Protein AF-A0A6B3GGL9-F1 (afdb_monomer)

Foldseek 3Di:
DLVVVCVVPVVDDDQWDADPNDTGGPVRVVVVVPDDDPVVVVVVVVVVVVVVVVVVVCVVVVVVVVVVVVVVVVVVVCVVVPDDDDDDDDDDDD

Nearest PDB structures (foldseek):
  7l20-assembly1_I  TM=7.067E-01  e=8.593E-01  Homo sapiens

Structure (mmCIF, N/CA/C/O backbone):
data_AF-A0A6B3GGL9-F1
#
_entry.id   AF-A0A6B3GGL9-F1
#
loop_
_atom_site.group_PDB
_atom_site.id
_atom_site.type_symbol
_atom_site.label_atom_id
_atom_site.label_alt_id
_atom_site.label_comp_id
_atom_site.label_asym_id
_atom_site.label_entity_id
_atom_site.label_seq_id
_atom_site.pdbx_PDB_ins_code
_atom_site.Cartn_x
_atom_site.Cartn_y
_atom_site.Cartn_z
_atom_site.occupancy
_atom_site.B_iso_or_equiv
_atom_site.auth_seq_id
_atom_site.auth_comp_id
_atom_site.auth_asym_id
_atom_site.auth_atom_id
_atom_site.pdbx_PDB_model_num
ATOM 1 N N . GLY A 1 1 ? -5.989 -5.716 19.112 1.00 74.75 1 GLY A N 1
ATOM 2 C CA . GLY A 1 1 ? -6.768 -4.468 19.308 1.00 74.75 1 GLY A CA 1
ATOM 3 C C . GLY A 1 1 ? -8.166 -4.772 19.831 1.00 74.75 1 GLY A C 1
ATOM 4 O O . GLY A 1 1 ? -8.470 -5.938 20.042 1.00 74.75 1 GLY A O 1
ATOM 5 N N . LEU A 1 2 ? -9.024 -3.757 20.025 1.00 78.94 2 LEU A N 1
ATOM 6 C CA . LEU A 1 2 ? -10.407 -3.926 20.532 1.00 78.94 2 LEU A CA 1
ATOM 7 C C . LEU A 1 2 ? -11.221 -4.970 19.743 1.00 78.94 2 LEU A C 1
ATOM 9 O O . LEU A 1 2 ? -11.998 -5.712 20.332 1.00 78.94 2 LEU A O 1
ATOM 13 N N . ARG A 1 3 ? -10.994 -5.079 18.427 1.00 81.00 3 ARG A N 1
ATOM 14 C CA . ARG A 1 3 ? -11.586 -6.119 17.570 1.00 81.00 3 ARG A CA 1
ATOM 15 C C . ARG A 1 3 ? -11.151 -7.531 17.963 1.00 81.00 3 ARG A C 1
ATOM 17 O O . ARG A 1 3 ? -11.980 -8.427 18.006 1.00 81.00 3 ARG A O 1
ATOM 24 N N . ASP A 1 4 ? -9.859 -7.739 18.199 1.00 84.06 4 ASP A N 1
ATOM 25 C CA . ASP A 1 4 ? -9.325 -9.068 18.527 1.00 84.06 4 ASP A CA 1
ATOM 26 C C . ASP A 1 4 ? -9.804 -9.497 19.911 1.00 84.06 4 ASP A C 1
ATOM 28 O O . ASP A 1 4 ? -10.283 -10.608 20.079 1.00 84.06 4 ASP A O 1
ATOM 32 N N . PHE A 1 5 ? -9.847 -8.554 20.855 1.00 83.44 5 PHE A N 1
ATOM 33 C CA . PHE A 1 5 ? -10.440 -8.786 22.168 1.00 83.44 5 PHE A CA 1
ATOM 34 C C . PHE A 1 5 ? -11.935 -9.144 22.090 1.00 83.44 5 PHE A C 1
ATOM 36 O O . PHE 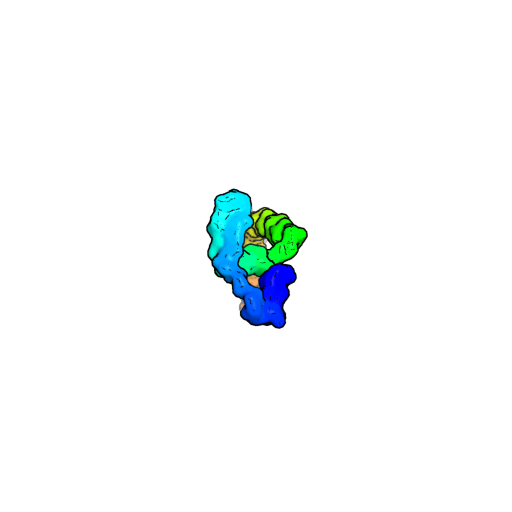A 1 5 ? -12.405 -9.993 22.843 1.00 83.44 5 PHE A O 1
ATOM 43 N N . ALA A 1 6 ? -12.678 -8.539 21.157 1.00 84.25 6 ALA A N 1
ATOM 44 C CA . ALA A 1 6 ? -14.080 -8.872 20.899 1.00 84.25 6 ALA A CA 1
ATOM 45 C C . ALA A 1 6 ? -14.275 -10.277 20.302 1.00 84.25 6 ALA A C 1
ATOM 47 O O . ALA A 1 6 ? -15.337 -10.867 20.472 1.00 84.25 6 ALA A O 1
ATOM 48 N N . LYS A 1 7 ? -13.271 -10.823 19.600 1.00 81.44 7 LYS A N 1
ATOM 49 C CA . LYS A 1 7 ? -13.321 -12.201 19.083 1.00 81.44 7 LYS A CA 1
ATOM 50 C C . LYS A 1 7 ? -13.160 -13.225 20.198 1.00 81.44 7 LYS A C 1
ATOM 52 O O . LYS A 1 7 ? -13.862 -14.229 20.196 1.00 81.44 7 LYS A O 1
ATOM 57 N N . ASP A 1 8 ? -12.278 -12.939 21.148 1.00 88.62 8 ASP A N 1
ATOM 58 C CA . ASP A 1 8 ? -12.005 -13.829 22.277 1.00 88.62 8 ASP A CA 1
ATOM 59 C C . ASP A 1 8 ? -13.106 -13.755 23.353 1.00 88.62 8 ASP A C 1
ATOM 61 O O . ASP A 1 8 ? -13.235 -14.654 24.181 1.00 88.62 8 ASP A O 1
ATOM 65 N N . ASN A 1 9 ? -13.929 -12.698 23.331 1.00 87.12 9 ASN A N 1
ATOM 66 C CA . ASN A 1 9 ? -14.970 -12.435 24.323 1.00 87.12 9 ASN A CA 1
ATOM 67 C C . ASN A 1 9 ? -16.338 -12.211 23.652 1.00 87.12 9 ASN A C 1
ATOM 69 O O . ASN A 1 9 ? -16.689 -11.070 23.343 1.00 87.12 9 ASN A O 1
ATOM 73 N N . PRO A 1 10 ? -17.165 -13.261 23.488 1.00 81.69 10 PRO A N 1
ATOM 74 C CA . PRO A 1 10 ? -18.419 -13.194 22.727 1.00 81.69 10 PRO A CA 1
ATOM 75 C C . PRO A 1 10 ? -19.480 -12.255 23.327 1.00 81.69 10 PRO A C 1
ATOM 77 O O . PRO A 1 10 ? -20.402 -11.839 22.630 1.00 81.69 10 PRO A O 1
ATOM 80 N N . ASN A 1 11 ? -19.340 -11.873 24.599 1.00 88.38 11 ASN A N 1
ATOM 81 C CA . ASN A 1 11 ? -20.222 -10.899 25.250 1.00 88.38 11 ASN A CA 1
ATOM 82 C C . ASN A 1 11 ? -19.941 -9.448 24.815 1.00 88.38 11 ASN A C 1
ATOM 84 O O . ASN A 1 11 ? -20.758 -8.560 25.063 1.00 88.38 11 ASN A O 1
ATOM 88 N N . LEU A 1 12 ? -18.794 -9.179 24.184 1.00 82.94 12 LEU A N 1
ATOM 89 C CA . LEU A 1 12 ? -18.399 -7.839 23.768 1.00 82.94 12 LEU A CA 1
ATOM 90 C C . LEU A 1 12 ? -18.838 -7.569 22.322 1.00 82.94 12 LEU A C 1
ATOM 92 O O . LEU A 1 12 ? -18.110 -7.815 21.362 1.00 82.94 12 LEU A O 1
ATOM 96 N N . ILE A 1 13 ? -20.042 -7.018 22.167 1.00 81.62 13 ILE A N 1
ATOM 97 C CA . ILE A 1 13 ? -20.609 -6.682 20.856 1.00 81.62 13 ILE A CA 1
ATOM 98 C C . ILE A 1 13 ? -20.253 -5.238 20.487 1.00 81.62 13 ILE A C 1
ATOM 100 O O . ILE A 1 13 ? -20.779 -4.283 21.063 1.00 81.62 13 ILE A O 1
ATOM 104 N N . ILE A 1 14 ? -19.404 -5.068 19.474 1.00 83.81 14 ILE A N 1
ATOM 105 C CA . ILE A 1 14 ? -19.096 -3.752 18.900 1.00 83.81 14 ILE A CA 1
ATOM 106 C C . ILE A 1 14 ? -20.276 -3.318 18.020 1.00 83.81 14 ILE A C 1
ATOM 108 O O . ILE A 1 14 ? -20.477 -3.866 16.939 1.00 83.81 14 ILE A O 1
ATOM 112 N N . LYS A 1 15 ? -21.061 -2.335 18.476 1.00 84.56 15 LYS A N 1
ATOM 113 C CA . LYS A 1 15 ? -22.220 -1.804 17.728 1.00 84.56 15 LYS A CA 1
ATOM 114 C C . LYS A 1 15 ? -21.870 -0.664 16.767 1.00 84.56 15 LYS A C 1
ATOM 116 O O . LYS A 1 15 ? -22.575 -0.456 15.786 1.00 84.56 15 LYS A O 1
ATOM 121 N N . GLY A 1 16 ? -20.798 0.068 17.045 1.00 86.75 16 GLY A N 1
ATOM 122 C CA . GLY A 1 16 ? -20.414 1.267 16.305 1.00 86.75 16 GLY A CA 1
ATOM 123 C C . GLY A 1 16 ? -19.380 2.085 17.074 1.00 86.75 16 GLY A C 1
ATOM 124 O O . GLY A 1 16 ? -18.949 1.688 18.158 1.00 86.75 16 GLY A O 1
ATOM 125 N N . GLY A 1 17 ? -18.974 3.215 16.503 1.00 87.06 17 GLY A N 1
ATOM 126 C CA . GLY A 1 17 ? -17.968 4.109 17.073 1.00 87.06 17 GLY A CA 1
ATOM 127 C C . GLY A 1 17 ? -18.037 5.494 16.445 1.00 87.06 17 GLY A C 1
ATOM 128 O O . GLY A 1 17 ? -18.765 5.703 15.480 1.00 87.06 17 GLY A O 1
ATOM 129 N N . VAL A 1 18 ? -17.294 6.448 16.996 1.00 87.38 18 VAL A N 1
ATOM 130 C CA . VAL A 1 18 ? -17.183 7.801 16.441 1.00 87.38 18 VAL A CA 1
ATOM 131 C C . VAL A 1 18 ? -15.716 8.076 16.149 1.00 87.38 18 VAL A C 1
ATOM 133 O O . VAL A 1 18 ? -14.876 7.911 17.031 1.00 87.38 18 VAL A O 1
ATOM 136 N N . LEU A 1 19 ? -15.413 8.487 14.919 1.00 85.25 19 LEU A N 1
ATOM 137 C CA . LEU A 1 19 ? -14.077 8.901 14.492 1.00 85.25 19 LEU A CA 1
ATOM 138 C C . LEU A 1 19 ? -14.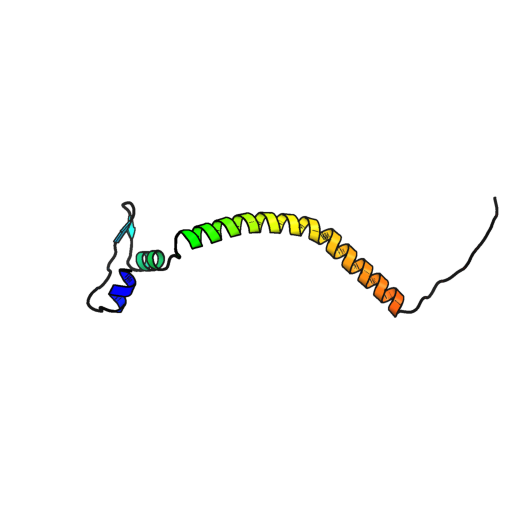188 10.285 13.856 1.00 85.25 19 LEU A C 1
ATOM 140 O O . LEU A 1 19 ? -14.985 10.474 12.938 1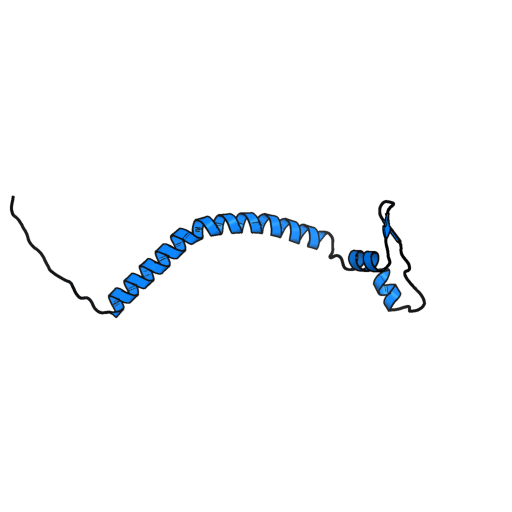.00 85.25 19 LEU A O 1
ATOM 144 N N . ASP A 1 20 ? -13.431 11.254 14.371 1.00 86.25 20 ASP A N 1
ATOM 145 C CA . ASP A 1 20 ? -13.411 12.641 13.881 1.00 86.25 20 ASP A CA 1
ATOM 146 C C . ASP A 1 20 ? -14.816 13.262 13.724 1.00 86.25 20 ASP A C 1
ATOM 148 O O . ASP A 1 20 ? -15.129 13.933 12.741 1.00 86.25 20 ASP A O 1
ATOM 152 N N . GLY A 1 21 ? -15.704 12.986 14.687 1.00 88.81 21 GLY A N 1
ATOM 153 C CA . GLY A 1 21 ? -17.085 13.483 14.701 1.00 88.81 21 GLY A CA 1
ATOM 154 C C . GLY A 1 21 ? -18.059 12.745 13.773 1.00 88.81 21 GLY A C 1
ATOM 155 O O . GLY A 1 21 ? -19.243 13.074 13.762 1.00 88.81 21 GLY A O 1
ATOM 156 N N . LYS A 1 22 ? -17.609 11.729 13.025 1.00 87.12 22 LYS A N 1
ATOM 157 C CA . LYS A 1 22 ? -18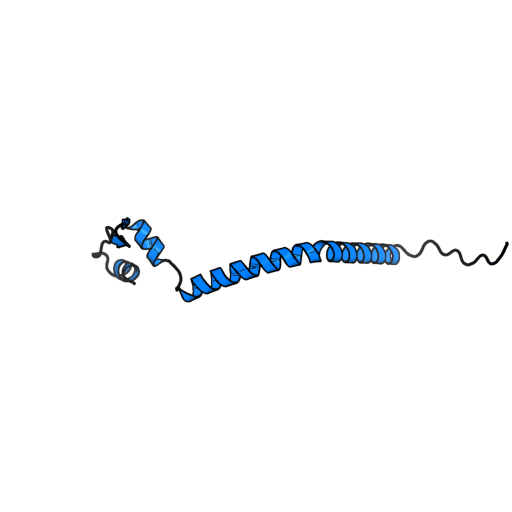.466 10.890 12.174 1.00 87.12 22 LYS A CA 1
ATOM 158 C C . LYS A 1 22 ? -18.828 9.593 12.884 1.00 87.12 22 LYS A C 1
ATOM 160 O O . LYS A 1 22 ? -17.955 8.910 13.418 1.00 87.12 22 LYS A O 1
ATOM 165 N N . ALA A 1 23 ? -20.111 9.239 12.860 1.00 88.19 23 ALA A N 1
ATOM 166 C CA . ALA A 1 23 ? -20.568 7.932 13.310 1.00 88.19 23 ALA A CA 1
ATOM 167 C C . ALA A 1 23 ? -20.135 6.858 12.302 1.00 88.19 23 ALA A C 1
ATOM 169 O O . ALA A 1 23 ? -20.394 6.985 11.108 1.00 88.19 23 ALA A O 1
ATOM 170 N N . LEU A 1 24 ? -19.481 5.815 12.801 1.00 86.38 24 LEU A N 1
ATOM 171 C CA . LEU A 1 24 ? -19.040 4.648 12.052 1.00 86.38 24 LEU A CA 1
ATOM 172 C C . LEU A 1 24 ? -19.850 3.431 12.488 1.00 86.38 24 LEU A C 1
ATOM 174 O O . LEU A 1 24 ? -20.039 3.169 13.682 1.00 86.38 24 LEU A O 1
ATOM 178 N N . SER A 1 25 ? -20.280 2.656 11.506 1.00 87.31 25 SER A N 1
ATOM 179 C CA . SER A 1 25 ? -20.870 1.338 11.709 1.00 87.31 25 SER A CA 1
ATOM 180 C C . SER A 1 25 ? -19.823 0.316 12.173 1.00 87.31 25 SER A C 1
ATOM 182 O O . SER A 1 25 ? -18.612 0.495 12.010 1.00 87.31 25 SER A O 1
ATOM 184 N N . ALA A 1 26 ? -20.285 -0.804 12.732 1.00 84.44 26 ALA A N 1
ATOM 185 C CA . ALA A 1 26 ? -19.405 -1.890 13.164 1.00 84.44 26 ALA A CA 1
ATOM 186 C C . ALA A 1 26 ? -18.520 -2.444 12.027 1.00 84.44 26 ALA A C 1
ATOM 188 O O . ALA A 1 26 ? -17.381 -2.842 12.273 1.00 84.44 26 ALA A O 1
ATOM 189 N N . ASP A 1 27 ? -19.007 -2.451 10.783 1.00 83.88 27 ASP A N 1
ATOM 190 C CA . ASP A 1 27 ? -18.238 -2.946 9.636 1.00 83.88 27 ASP A CA 1
ATOM 191 C C . ASP A 1 27 ? -17.164 -1.959 9.172 1.00 83.88 27 ASP A C 1
ATOM 193 O O . ASP A 1 27 ? -16.077 -2.373 8.766 1.00 83.88 27 ASP A O 1
ATOM 197 N N . GLU A 1 28 ? -17.408 -0.654 9.294 1.00 82.12 28 GLU A N 1
ATOM 198 C CA . GLU A 1 28 ? -16.385 0.364 9.037 1.00 82.12 28 GLU A CA 1
ATOM 199 C C . GLU A 1 28 ? -15.270 0.313 10.085 1.00 82.12 28 GLU A C 1
ATOM 201 O O . GLU A 1 28 ? -14.093 0.412 9.740 1.00 82.12 28 GLU A O 1
ATOM 206 N N . ILE A 1 29 ? -15.615 0.054 11.349 1.00 84.69 29 ILE A N 1
ATOM 207 C CA . ILE A 1 29 ? -14.632 -0.132 12.426 1.00 84.69 29 ILE A CA 1
ATOM 208 C C . ILE A 1 29 ? -13.757 -1.359 12.176 1.00 84.69 29 ILE A C 1
ATOM 210 O O . ILE A 1 29 ? -12.551 -1.298 12.409 1.00 84.69 29 ILE A O 1
ATOM 214 N N . LYS A 1 30 ? -14.324 -2.463 11.672 1.00 82.75 30 LYS A N 1
ATOM 215 C CA . LYS A 1 30 ? -13.528 -3.642 11.293 1.00 82.75 30 LYS A CA 1
ATOM 216 C C . LYS A 1 30 ? -12.519 -3.299 10.198 1.00 82.75 30 LYS A C 1
ATOM 218 O O . LYS A 1 30 ? -11.353 -3.641 10.342 1.00 82.75 30 LYS A O 1
ATOM 223 N N . LYS A 1 31 ? -12.938 -2.567 9.159 1.00 83.25 31 LYS A N 1
ATOM 224 C CA . LYS A 1 31 ? -12.038 -2.133 8.075 1.00 83.25 31 LYS A CA 1
ATOM 225 C C . LYS A 1 31 ? -10.911 -1.234 8.578 1.00 83.25 31 LYS A C 1
ATOM 227 O O . LYS A 1 31 ? -9.774 -1.403 8.160 1.00 83.25 31 LYS A O 1
ATOM 232 N N . LEU A 1 32 ? -11.218 -0.308 9.485 1.00 83.12 32 LEU A N 1
ATOM 233 C CA . LEU A 1 32 ? -10.220 0.538 10.145 1.00 83.12 32 LEU A CA 1
ATOM 234 C C . LEU A 1 32 ? -9.253 -0.281 11.012 1.00 83.12 32 LEU A C 1
ATOM 236 O O . LEU A 1 32 ? -8.062 0.011 11.035 1.00 83.12 32 LEU A O 1
ATOM 240 N N . ALA A 1 33 ? -9.747 -1.311 11.700 1.00 84.62 33 ALA A N 1
ATOM 241 C CA . ALA A 1 33 ? -8.926 -2.190 12.529 1.00 84.62 33 ALA A CA 1
ATOM 242 C C . ALA A 1 33 ? -8.038 -3.148 11.716 1.00 84.62 33 ALA A C 1
ATOM 244 O O . ALA A 1 33 ? -7.004 -3.575 12.221 1.00 84.62 33 ALA A O 1
ATOM 245 N N . ASP A 1 34 ? -8.430 -3.475 10.483 1.00 83.12 34 ASP A N 1
ATOM 246 C CA . ASP A 1 34 ? -7.656 -4.314 9.560 1.00 83.12 34 ASP A CA 1
ATOM 247 C C . ASP A 1 34 ? -6.596 -3.512 8.772 1.00 83.12 34 ASP A C 1
ATOM 249 O O . ASP A 1 34 ? -5.863 -4.086 7.963 1.00 83.12 34 ASP A O 1
ATOM 253 N N . LEU A 1 35 ? -6.491 -2.192 8.992 1.00 85.94 35 LEU A N 1
ATOM 254 C CA . LEU A 1 35 ? -5.432 -1.379 8.397 1.00 85.94 35 LEU A CA 1
ATOM 255 C C . LEU A 1 35 ? -4.054 -1.832 8.891 1.00 85.94 35 LEU A C 1
ATOM 257 O O . LEU A 1 35 ? -3.839 -2.122 10.068 1.00 85.94 35 LEU A O 1
ATOM 261 N N . GLU A 1 36 ? -3.098 -1.852 7.967 1.00 84.88 36 GLU A N 1
ATOM 262 C CA . GLU A 1 36 ? -1.702 -2.135 8.284 1.00 84.88 36 GLU A CA 1
ATOM 263 C C . GLU A 1 36 ? -1.098 -1.033 9.162 1.00 84.88 36 GLU A C 1
ATOM 265 O O . GLU A 1 36 ? -1.635 0.073 9.278 1.00 84.88 36 GLU A O 1
ATOM 270 N N . SER A 1 37 ? 0.061 -1.311 9.766 1.00 89.06 37 SER A N 1
ATOM 271 C CA . SER A 1 37 ? 0.756 -0.304 10.568 1.00 89.06 37 SER A CA 1
ATOM 272 C C . SER A 1 37 ? 1.061 0.950 9.737 1.00 89.06 37 SER A C 1
ATOM 274 O O . SER A 1 37 ? 1.303 0.888 8.528 1.00 89.06 37 SER A O 1
ATOM 276 N N . ARG A 1 38 ? 1.083 2.116 10.396 1.00 88.56 38 ARG A N 1
ATOM 277 C CA . ARG A 1 38 ? 1.338 3.413 9.746 1.00 88.56 38 ARG A CA 1
ATOM 278 C C . ARG A 1 38 ? 2.612 3.399 8.900 1.00 88.56 38 ARG A C 1
ATOM 280 O O . ARG A 1 38 ? 2.640 3.975 7.818 1.00 88.56 38 ARG A O 1
ATOM 287 N N . GLU A 1 39 ? 3.653 2.733 9.383 1.00 89.44 39 GLU A N 1
ATOM 288 C CA . GLU A 1 39 ? 4.933 2.610 8.685 1.00 89.44 39 GLU A CA 1
ATOM 289 C C . GLU A 1 39 ? 4.817 1.775 7.410 1.00 89.44 39 GLU A C 1
ATOM 291 O O . GLU A 1 39 ? 5.371 2.159 6.380 1.00 89.44 39 GLU A O 1
ATOM 296 N N . VAL A 1 40 ? 4.046 0.684 7.436 1.00 89.50 40 VAL A N 1
ATOM 297 C CA . VAL A 1 40 ? 3.780 -0.136 6.247 1.00 89.50 40 VAL A CA 1
ATOM 298 C C . VAL A 1 40 ? 2.958 0.651 5.232 1.00 89.50 40 VAL A C 1
ATOM 300 O O . VAL A 1 40 ? 3.306 0.665 4.053 1.00 89.50 40 VAL A O 1
ATOM 303 N N . LEU A 1 41 ? 1.924 1.373 5.672 1.00 91.12 41 LEU A N 1
ATOM 304 C CA . LEU A 1 41 ? 1.109 2.211 4.786 1.00 91.12 41 LEU A CA 1
ATOM 305 C C . LEU A 1 41 ? 1.933 3.331 4.137 1.00 91.12 41 LEU A C 1
ATOM 307 O O . LEU A 1 41 ? 1.841 3.545 2.927 1.00 91.12 41 LEU A O 1
ATOM 311 N N . LEU A 1 42 ? 2.788 4.008 4.908 1.00 90.38 42 LEU A N 1
ATOM 312 C CA . LEU A 1 42 ? 3.701 5.024 4.379 1.00 90.38 42 LEU A CA 1
ATOM 313 C C . LEU A 1 42 ? 4.740 4.423 3.430 1.00 90.38 42 LEU A C 1
ATOM 315 O O . LEU A 1 42 ? 5.036 5.015 2.394 1.00 90.38 42 LEU A O 1
ATOM 319 N N . SER A 1 43 ? 5.248 3.230 3.735 1.00 92.50 43 SER A N 1
ATOM 320 C CA . SER A 1 43 ? 6.187 2.517 2.867 1.00 92.50 43 SER A CA 1
ATOM 321 C C . SER A 1 43 ? 5.531 2.102 1.550 1.00 92.50 43 SER A C 1
ATOM 323 O O . SER A 1 43 ? 6.129 2.268 0.488 1.00 92.50 43 SER A O 1
ATOM 325 N N . LYS A 1 44 ? 4.279 1.628 1.583 1.00 89.94 44 LYS A N 1
ATOM 326 C CA . LYS A 1 44 ? 3.491 1.331 0.378 1.00 89.94 44 LYS A CA 1
ATOM 327 C C . LYS A 1 44 ? 3.236 2.582 -0.450 1.00 89.94 44 LYS A C 1
ATOM 329 O O . LYS A 1 44 ? 3.380 2.533 -1.669 1.00 89.94 44 LYS A O 1
ATOM 334 N N . LEU A 1 45 ? 2.919 3.703 0.195 1.00 90.75 45 LEU A N 1
ATOM 335 C CA . LEU A 1 45 ? 2.759 4.987 -0.483 1.00 90.75 45 LEU A CA 1
ATOM 336 C C . LEU A 1 45 ? 4.069 5.434 -1.152 1.00 90.75 45 LEU A C 1
ATOM 338 O O . LEU A 1 45 ? 4.076 5.752 -2.340 1.00 90.75 45 LEU A O 1
ATOM 342 N N . ALA A 1 46 ? 5.189 5.401 -0.428 1.00 90.81 46 ALA A N 1
ATOM 343 C CA . ALA A 1 46 ? 6.505 5.734 -0.969 1.00 90.81 46 ALA A CA 1
ATOM 344 C C . ALA A 1 46 ? 6.899 4.807 -2.136 1.00 90.81 46 ALA A C 1
ATOM 346 O O . ALA A 1 46 ? 7.381 5.265 -3.176 1.00 90.81 46 ALA A O 1
ATOM 347 N N . GLY A 1 47 ? 6.624 3.506 -2.006 1.00 91.94 47 GLY A N 1
ATOM 348 C CA . GLY A 1 47 ? 6.806 2.520 -3.069 1.00 91.94 47 GLY A CA 1
ATOM 349 C C . GLY A 1 47 ? 5.940 2.810 -4.296 1.00 91.94 47 GLY A C 1
ATOM 350 O O . GLY A 1 47 ? 6.429 2.719 -5.421 1.00 91.94 47 GLY A O 1
ATOM 351 N N . ALA A 1 48 ? 4.688 3.232 -4.101 1.00 91.50 48 ALA A N 1
ATOM 352 C CA . ALA A 1 48 ? 3.794 3.615 -5.189 1.00 91.50 48 ALA A CA 1
ATOM 353 C C . ALA A 1 48 ? 4.328 4.829 -5.969 1.00 91.50 48 ALA A C 1
ATOM 355 O O . ALA A 1 48 ? 4.327 4.803 -7.203 1.00 91.50 48 ALA A O 1
ATOM 356 N N . PHE A 1 49 ? 4.856 5.848 -5.280 1.00 91.81 49 PHE A N 1
ATOM 357 C CA . PHE A 1 49 ? 5.497 6.999 -5.928 1.00 91.81 49 PHE A CA 1
ATOM 358 C C . PHE A 1 49 ? 6.696 6.585 -6.789 1.00 91.81 49 PHE A C 1
ATOM 360 O O . PHE A 1 49 ? 6.768 6.936 -7.971 1.00 91.81 49 PHE A O 1
ATOM 367 N N . LYS A 1 50 ? 7.599 5.768 -6.237 1.00 88.81 50 LYS A N 1
ATOM 368 C CA . LYS A 1 50 ? 8.757 5.242 -6.977 1.00 88.81 50 LYS A CA 1
ATOM 369 C C . LYS A 1 50 ? 8.339 4.352 -8.153 1.00 88.81 50 LYS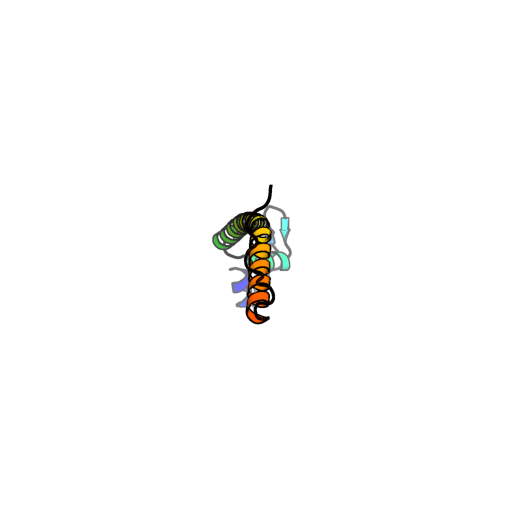 A C 1
ATOM 371 O O . LYS A 1 50 ? 8.963 4.381 -9.217 1.00 88.81 50 LYS A O 1
ATOM 376 N N . GLY A 1 51 ? 7.264 3.584 -7.981 1.00 90.50 51 GLY A N 1
ATOM 377 C CA . GLY A 1 51 ? 6.699 2.718 -9.010 1.00 90.50 51 GLY A CA 1
ATOM 378 C C . GLY A 1 51 ? 6.267 3.495 -10.252 1.00 90.50 51 GLY A C 1
ATOM 379 O O . GLY A 1 51 ? 6.609 3.096 -11.362 1.00 90.50 51 GLY A O 1
ATOM 380 N N . LYS A 1 52 ? 5.599 4.645 -10.088 1.00 87.88 52 LYS A N 1
ATOM 381 C CA . LYS A 1 52 ? 5.186 5.486 -11.228 1.00 87.88 52 LYS A CA 1
ATOM 382 C C . LYS A 1 52 ? 6.368 6.082 -11.991 1.00 87.88 52 LYS A C 1
ATOM 384 O O . LYS A 1 52 ? 6.353 6.087 -13.219 1.00 87.88 52 LYS A O 1
ATOM 389 N N . GLN A 1 53 ? 7.415 6.510 -11.288 1.00 88.62 53 GLN A N 1
ATOM 390 C CA . GLN A 1 53 ? 8.643 7.000 -11.925 1.00 88.62 53 GLN A CA 1
ATOM 391 C C . GLN A 1 53 ? 9.354 5.893 -12.710 1.00 88.62 53 GLN A C 1
ATOM 393 O O . GLN A 1 53 ? 9.762 6.088 -13.854 1.00 88.62 53 GLN A O 1
ATOM 398 N N . THR A 1 54 ? 9.446 4.703 -12.116 1.00 88.44 54 THR A N 1
ATOM 399 C CA . THR A 1 54 ? 10.064 3.537 -12.758 1.00 88.44 54 THR A CA 1
ATOM 400 C C . THR A 1 54 ? 9.270 3.102 -13.988 1.00 88.44 54 THR A C 1
ATOM 402 O O . THR A 1 54 ? 9.860 2.822 -15.026 1.00 88.44 54 THR A O 1
ATOM 405 N N . GLN A 1 55 ? 7.937 3.114 -13.911 1.00 86.81 55 GLN A N 1
ATOM 406 C CA . GLN A 1 55 ? 7.063 2.813 -15.042 1.00 86.81 55 GLN A CA 1
ATOM 407 C C . GLN A 1 55 ? 7.316 3.769 -16.219 1.00 86.81 55 GLN A C 1
ATOM 409 O O . GLN A 1 55 ? 7.420 3.315 -17.355 1.00 86.81 55 GLN A O 1
ATOM 414 N N . ALA A 1 56 ? 7.471 5.072 -15.965 1.00 87.00 56 ALA A N 1
ATOM 415 C CA . ALA A 1 56 ? 7.792 6.038 -17.015 1.00 87.00 56 ALA A CA 1
ATOM 416 C C . ALA A 1 56 ? 9.159 5.751 -17.662 1.00 87.00 56 ALA A C 1
ATOM 418 O O . ALA A 1 56 ? 9.254 5.657 -18.885 1.00 87.00 56 ALA A O 1
ATOM 419 N N . ALA A 1 57 ? 10.202 5.529 -16.857 1.00 88.56 57 ALA A N 1
ATOM 420 C CA . ALA A 1 57 ? 11.533 5.178 -17.360 1.00 88.56 57 ALA A CA 1
ATOM 421 C C . ALA A 1 57 ? 11.520 3.886 -18.199 1.00 88.56 57 ALA A C 1
ATOM 423 O O . ALA A 1 57 ? 12.145 3.819 -19.257 1.00 88.56 57 ALA A O 1
ATOM 424 N N . GLN A 1 58 ? 10.754 2.881 -17.769 1.00 87.44 58 GLN A N 1
ATOM 425 C CA . GLN A 1 58 ? 10.590 1.629 -18.503 1.00 87.44 58 GLN A CA 1
ATOM 426 C C . GLN A 1 58 ? 9.913 1.831 -19.857 1.00 87.44 58 GLN A C 1
ATOM 428 O O . GLN A 1 58 ? 10.315 1.184 -20.818 1.00 87.44 58 GLN A O 1
ATOM 433 N N . VAL A 1 59 ? 8.930 2.729 -19.975 1.00 88.31 59 VAL A N 1
ATOM 434 C CA . VAL A 1 59 ? 8.300 3.031 -21.273 1.00 88.31 59 VAL A CA 1
ATOM 435 C C . VAL A 1 59 ? 9.323 3.610 -22.252 1.00 88.31 59 VAL A C 1
ATOM 437 O O . VAL A 1 59 ? 9.383 3.161 -23.396 1.00 88.31 59 VAL A O 1
ATOM 440 N N . PHE A 1 60 ? 10.185 4.527 -21.802 1.00 88.50 60 PHE A N 1
ATOM 441 C CA . PHE A 1 60 ? 11.252 5.075 -22.647 1.00 88.50 60 PHE A CA 1
ATOM 442 C C . PHE A 1 60 ? 12.290 4.018 -23.049 1.00 88.50 60 PHE A C 1
ATOM 444 O O . PHE A 1 60 ? 12.725 3.982 -24.198 1.00 88.50 60 PHE A O 1
ATOM 451 N N . GLN A 1 61 ? 12.660 3.118 -22.137 1.00 87.50 61 GLN A N 1
ATOM 452 C CA . GLN A 1 61 ? 13.631 2.053 -22.414 1.00 87.50 61 GLN A CA 1
ATOM 453 C C . GLN A 1 61 ? 13.048 0.881 -23.215 1.00 87.50 61 GLN A C 1
ATOM 455 O O . GLN A 1 61 ? 13.791 0.151 -23.878 1.00 87.50 61 GLN A O 1
ATOM 460 N N . ALA A 1 62 ? 11.730 0.678 -23.175 1.00 87.50 62 ALA A N 1
ATOM 461 C CA . ALA A 1 62 ? 11.077 -0.457 -23.811 1.00 87.50 62 ALA A CA 1
ATOM 462 C C . ALA A 1 62 ? 11.224 -0.435 -25.335 1.00 87.50 62 ALA A C 1
ATOM 464 O O . ALA A 1 62 ? 11.418 -1.494 -25.927 1.00 87.50 62 ALA A O 1
ATOM 465 N N . LEU A 1 63 ? 11.148 0.735 -25.978 1.00 86.44 63 LEU A N 1
ATOM 466 C CA . LEU A 1 63 ? 11.192 0.821 -27.440 1.00 86.44 63 LEU A CA 1
ATOM 467 C C . LEU A 1 63 ? 12.580 0.451 -28.014 1.00 86.44 63 LEU A C 1
ATOM 469 O O . LEU A 1 63 ? 12.630 -0.460 -28.844 1.00 86.44 63 LEU A O 1
ATOM 473 N N . PRO A 1 64 ? 13.707 1.015 -27.527 1.00 88.38 64 PRO A N 1
ATOM 474 C CA . PRO A 1 64 ? 15.043 0.568 -27.932 1.00 88.38 64 PRO A CA 1
ATOM 475 C C . PRO A 1 64 ? 15.309 -0.901 -27.589 1.00 88.38 64 PRO A C 1
ATOM 477 O O . PRO A 1 64 ? 15.822 -1.650 -28.416 1.00 88.38 64 PRO A O 1
ATOM 480 N N . SER A 1 65 ? 14.904 -1.349 -26.396 1.00 85.81 65 SER A N 1
ATOM 481 C CA . SER A 1 65 ? 15.137 -2.733 -25.953 1.00 85.81 65 SER A CA 1
ATOM 482 C C . SER A 1 65 ? 14.394 -3.756 -26.814 1.00 85.81 65 SER A C 1
ATOM 484 O O . SER A 1 65 ? 14.912 -4.839 -27.088 1.00 85.81 65 SER A O 1
ATOM 486 N N . LYS A 1 66 ? 13.175 -3.424 -27.260 1.00 85.69 66 LYS A N 1
ATOM 487 C CA . LYS A 1 66 ? 12.419 -4.247 -28.211 1.00 85.69 66 LYS A CA 1
ATOM 488 C C . LYS A 1 66 ? 13.107 -4.286 -29.572 1.00 85.69 66 LYS A C 1
ATOM 490 O O . LYS A 1 66 ? 13.242 -5.372 -30.121 1.00 85.69 66 LYS A O 1
ATOM 495 N N . PHE A 1 67 ? 13.585 -3.145 -30.071 1.00 88.81 67 PHE A N 1
ATOM 496 C CA . PHE A 1 67 ? 14.303 -3.074 -31.344 1.00 88.81 67 PHE A CA 1
ATOM 497 C C . PHE A 1 67 ? 15.571 -3.940 -31.344 1.00 88.81 67 PHE A C 1
ATOM 499 O O . PHE A 1 67 ? 15.736 -4.773 -32.234 1.00 88.81 67 PHE A O 1
ATOM 506 N N . VAL A 1 68 ? 16.422 -3.817 -30.318 1.00 91.50 68 VAL A N 1
ATOM 507 C CA . VAL A 1 68 ? 17.649 -4.626 -30.192 1.00 91.50 68 VAL A CA 1
ATOM 508 C C . VAL A 1 68 ? 17.318 -6.116 -30.158 1.00 91.50 68 VAL A C 1
ATOM 510 O O . VAL A 1 68 ? 17.862 -6.871 -30.958 1.00 91.50 68 VAL A O 1
ATOM 513 N N . ARG A 1 69 ? 16.347 -6.536 -29.334 1.00 89.06 69 ARG A N 1
ATOM 514 C CA . ARG A 1 69 ? 15.912 -7.943 -29.286 1.00 89.06 69 ARG A CA 1
ATOM 515 C C . ARG A 1 69 ? 15.408 -8.453 -30.634 1.00 89.06 69 ARG A C 1
ATOM 517 O O . ARG A 1 69 ? 15.689 -9.589 -31.002 1.00 89.06 69 ARG A O 1
ATOM 524 N N . THR A 1 70 ? 14.668 -7.635 -31.383 1.00 88.12 70 THR A N 1
ATOM 525 C CA . THR A 1 70 ? 14.210 -8.025 -32.726 1.00 88.12 70 THR A CA 1
ATOM 526 C C . THR A 1 70 ? 15.347 -8.080 -33.745 1.00 88.12 70 THR A C 1
ATOM 528 O O . THR A 1 70 ? 15.344 -8.964 -34.598 1.00 88.12 70 THR A O 1
ATOM 531 N N . ALA A 1 71 ? 16.333 -7.185 -33.653 1.00 89.88 71 ALA A N 1
ATOM 532 C CA . ALA A 1 71 ? 17.495 -7.172 -34.535 1.00 89.88 71 ALA A CA 1
ATOM 533 C C . ALA A 1 71 ? 18.408 -8.382 -34.286 1.00 89.88 71 ALA A C 1
ATOM 535 O O . ALA A 1 71 ? 18.839 -9.029 -35.239 1.00 89.88 71 ALA A O 1
ATOM 536 N N . GLU A 1 72 ? 18.640 -8.740 -33.022 1.00 88.38 72 GLU A N 1
ATOM 537 C CA . GLU A 1 72 ? 19.351 -9.967 -32.648 1.00 88.38 72 GLU A CA 1
ATOM 538 C C . GLU A 1 72 ? 18.605 -11.213 -33.127 1.00 88.38 72 GLU A C 1
ATOM 540 O O . GLU A 1 72 ? 19.21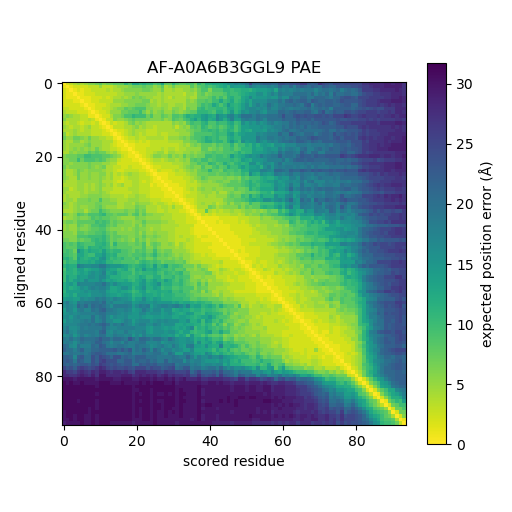7 -12.089 -33.729 1.00 88.38 72 GLU A O 1
ATOM 545 N N . ALA A 1 73 ? 17.279 -11.270 -32.961 1.00 88.25 73 ALA A N 1
ATOM 546 C CA . ALA A 1 73 ? 16.475 -12.378 -33.476 1.00 88.25 73 ALA A CA 1
ATOM 547 C C . ALA A 1 73 ? 16.545 -12.493 -35.012 1.00 88.25 73 ALA A C 1
ATOM 549 O O . ALA A 1 73 ? 16.579 -13.599 -35.550 1.00 88.25 73 ALA A O 1
ATOM 550 N N . LEU A 1 74 ? 16.595 -11.364 -35.730 1.00 85.75 74 LEU A N 1
ATOM 551 C CA . LEU A 1 74 ? 16.779 -11.351 -37.182 1.00 85.75 74 LEU A CA 1
ATOM 552 C C . LEU A 1 74 ? 18.184 -11.822 -37.580 1.00 85.75 74 LEU A C 1
ATOM 554 O O . LEU A 1 74 ? 18.319 -12.568 -38.547 1.00 85.75 74 LEU A O 1
ATOM 558 N N . ARG A 1 75 ? 19.219 -11.405 -36.844 1.00 89.12 75 ARG A N 1
ATOM 559 C CA . ARG A 1 75 ? 20.601 -11.851 -37.058 1.0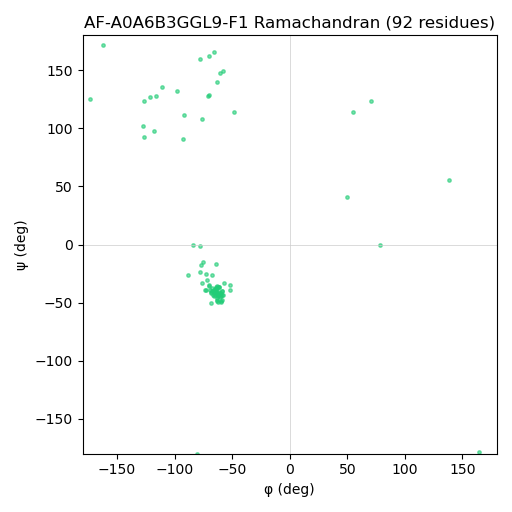0 89.12 75 ARG A CA 1
ATOM 560 C C . ARG A 1 75 ? 20.742 -13.350 -36.811 1.00 89.12 75 ARG A C 1
ATOM 562 O O . ARG A 1 75 ? 21.238 -14.042 -37.689 1.00 89.12 75 ARG A O 1
ATOM 569 N N . ALA A 1 76 ? 20.229 -13.846 -35.688 1.00 88.81 76 ALA A N 1
ATOM 570 C CA . ALA A 1 76 ? 20.229 -15.265 -35.356 1.00 88.81 76 ALA A CA 1
ATOM 571 C C . ALA A 1 76 ? 19.503 -16.087 -36.429 1.00 88.81 76 ALA A C 1
ATOM 573 O O . ALA A 1 76 ? 20.047 -17.076 -36.899 1.00 88.81 76 ALA A O 1
ATOM 574 N N . LYS A 1 77 ? 18.339 -15.629 -36.921 1.00 82.62 77 LYS A N 1
ATOM 575 C CA . LYS A 1 77 ? 17.657 -16.286 -38.050 1.00 82.62 77 LYS A CA 1
ATOM 576 C C . LYS A 1 77 ? 18.467 -16.269 -39.346 1.00 82.62 77 LYS A C 1
ATOM 578 O O . LYS A 1 77 ? 18.396 -17.233 -40.095 1.00 82.62 77 LYS A O 1
ATOM 583 N N . LYS A 1 78 ? 19.204 -15.193 -39.640 1.00 82.44 78 LYS A N 1
ATOM 584 C CA . LYS A 1 78 ? 20.080 -15.119 -40.824 1.00 82.44 78 LYS A CA 1
ATOM 585 C C . LYS A 1 78 ? 21.299 -16.037 -40.707 1.00 82.44 78 LYS A C 1
ATOM 587 O O . LYS A 1 78 ? 21.729 -16.587 -41.712 1.00 82.44 78 LYS A O 1
ATOM 592 N N . GLU A 1 79 ? 21.844 -16.198 -39.505 1.00 80.94 79 GLU A N 1
ATOM 593 C CA . GLU A 1 79 ? 22.957 -17.111 -39.225 1.00 80.94 79 GLU A CA 1
ATOM 594 C C . GLU A 1 79 ? 22.485 -18.580 -39.230 1.00 80.94 79 GLU A C 1
ATOM 596 O O . GLU A 1 79 ? 23.154 -19.435 -39.803 1.00 80.94 79 GLU A O 1
ATOM 601 N N . GLU A 1 80 ? 21.290 -18.862 -38.699 1.00 74.88 80 GLU A N 1
ATOM 602 C CA . GLU A 1 80 ? 20.658 -20.191 -38.691 1.00 74.88 80 GLU A CA 1
ATOM 603 C C . GLU A 1 80 ? 20.152 -20.623 -40.081 1.00 74.88 80 GLU A C 1
ATOM 605 O O . GLU A 1 80 ? 20.184 -21.806 -40.410 1.00 74.88 80 GLU A O 1
ATOM 610 N N . GLN A 1 81 ? 19.739 -19.679 -40.938 1.00 61.22 81 GLN A N 1
ATOM 611 C CA . GLN A 1 81 ? 19.327 -19.968 -42.321 1.00 61.22 81 GLN A CA 1
ATOM 612 C C . GLN A 1 81 ? 20.493 -20.200 -43.296 1.00 61.22 81 GLN A C 1
ATOM 614 O O . GLN A 1 81 ? 20.230 -20.527 -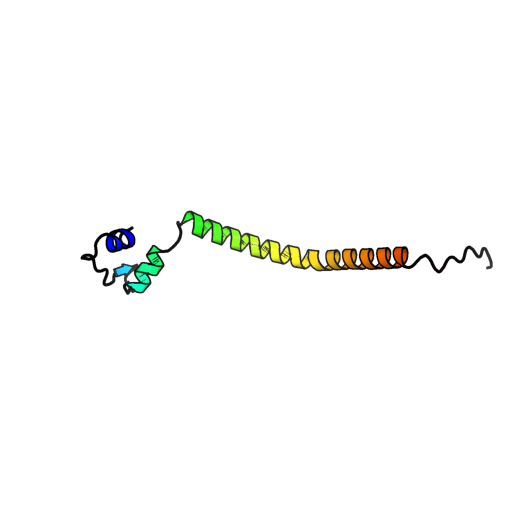44.449 1.00 61.22 81 GLN A O 1
ATOM 619 N N . GLY A 1 82 ? 21.752 -20.106 -42.849 1.00 51.47 82 GLY A N 1
ATOM 620 C CA . GLY A 1 82 ? 22.929 -20.338 -43.685 1.00 51.47 82 GLY A CA 1
ATOM 621 C C . GLY A 1 82 ? 23.132 -19.226 -44.720 1.00 51.47 82 GLY A C 1
ATOM 622 O O . GLY A 1 82 ? 22.255 -18.916 -45.520 1.00 51.47 82 GLY A O 1
ATOM 623 N N . GLY A 1 83 ? 24.308 -18.593 -44.704 1.00 50.88 83 GLY A N 1
ATOM 624 C CA . GLY A 1 83 ? 24.633 -17.476 -45.589 1.00 50.88 83 GLY A CA 1
ATOM 625 C C . GLY A 1 83 ? 24.301 -17.750 -47.059 1.00 50.88 83 GLY A C 1
ATOM 626 O O . GLY A 1 83 ? 24.941 -18.569 -47.708 1.00 50.88 83 GLY A O 1
ATOM 627 N N . ALA A 1 84 ? 23.340 -17.007 -47.600 1.00 49.09 84 ALA A N 1
ATOM 628 C CA . ALA A 1 84 ? 23.125 -16.889 -49.032 1.00 49.09 84 ALA A CA 1
ATOM 629 C C . ALA A 1 84 ? 23.336 -15.425 -49.422 1.00 49.09 84 ALA A C 1
ATOM 631 O O . ALA A 1 84 ? 22.450 -14.587 -49.251 1.00 49.09 84 ALA A O 1
ATOM 632 N N . GLY A 1 85 ? 24.543 -15.128 -49.912 1.00 40.34 85 GLY A N 1
ATOM 633 C CA . GLY A 1 85 ? 24.842 -13.863 -50.578 1.00 40.34 85 GLY A CA 1
ATOM 634 C C . GLY A 1 85 ? 26.186 -13.232 -50.228 1.00 40.34 85 GLY A C 1
ATOM 635 O O . GLY A 1 85 ? 26.222 -12.063 -49.862 1.00 40.34 85 GLY A O 1
ATOM 636 N N . THR A 1 86 ? 27.296 -13.951 -50.401 1.00 45.88 86 THR A N 1
ATOM 637 C CA . THR A 1 86 ? 28.473 -13.280 -50.971 1.00 45.88 86 THR A CA 1
ATOM 638 C C . THR A 1 86 ? 28.148 -13.004 -52.439 1.00 45.88 86 THR A C 1
ATOM 640 O O . THR A 1 86 ? 27.769 -13.923 -53.164 1.00 45.88 86 THR A O 1
ATOM 643 N N . PRO A 1 87 ? 28.318 -11.758 -52.887 1.00 43.12 87 PRO A N 1
ATOM 644 C CA . PRO A 1 87 ? 29.233 -11.555 -53.992 1.00 43.12 87 PRO A CA 1
ATOM 645 C C . PRO A 1 87 ? 30.399 -10.689 -53.516 1.00 43.12 87 PRO A C 1
ATOM 647 O O . PRO A 1 87 ? 30.227 -9.646 -52.888 1.00 43.12 87 PRO A O 1
ATOM 650 N N . ALA A 1 88 ? 31.596 -11.205 -53.770 1.00 39.50 88 ALA A N 1
ATOM 651 C CA . ALA A 1 88 ? 32.859 -10.501 -53.642 1.00 39.50 88 ALA A CA 1
ATOM 652 C C . ALA A 1 88 ? 33.079 -9.616 -54.901 1.00 39.50 88 ALA A C 1
ATOM 654 O O . ALA A 1 88 ? 32.218 -9.577 -55.779 1.00 39.50 88 ALA A O 1
ATOM 655 N N . PRO A 1 89 ? 34.200 -8.886 -54.969 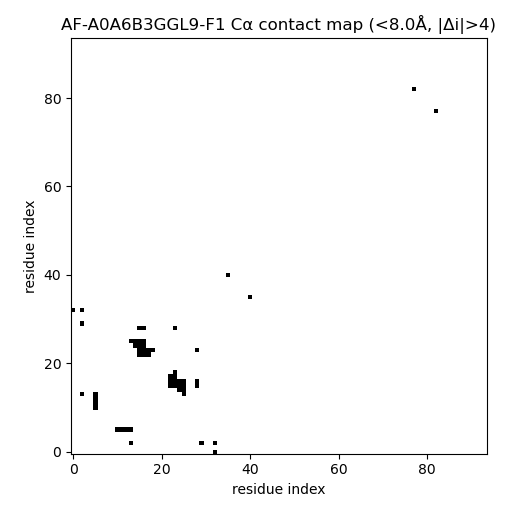1.00 51.44 89 PRO A N 1
ATOM 656 C CA . PRO A 1 89 ? 34.296 -7.453 -55.241 1.00 51.44 89 PRO A CA 1
ATOM 657 C C . PRO A 1 89 ? 34.136 -7.073 -56.726 1.00 51.44 89 PRO A C 1
ATOM 659 O O . PRO A 1 89 ? 34.412 -7.873 -57.616 1.00 51.44 89 PRO A O 1
ATOM 662 N N . ALA A 1 90 ? 33.791 -5.812 -56.993 1.00 37.12 90 ALA A N 1
ATOM 663 C CA . ALA A 1 90 ? 34.058 -5.171 -58.280 1.00 37.12 90 ALA A CA 1
ATOM 664 C C . ALA A 1 90 ? 34.787 -3.842 -58.028 1.00 37.12 90 ALA A C 1
ATOM 666 O O . ALA A 1 90 ? 34.192 -2.861 -57.585 1.00 37.12 90 ALA A O 1
ATOM 667 N N . GLU A 1 91 ? 36.103 -3.868 -58.243 1.00 35.97 91 GLU A N 1
ATOM 668 C CA . GLU A 1 91 ? 36.953 -2.696 -58.459 1.00 35.97 91 GLU A CA 1
ATOM 669 C C . GLU A 1 91 ? 36.511 -1.900 -59.703 1.00 35.97 91 GLU A C 1
ATOM 671 O O . GLU A 1 91 ? 36.098 -2.487 -60.698 1.00 35.97 91 GLU A O 1
ATOM 676 N N . ALA A 1 92 ? 36.702 -0.577 -59.615 1.00 37.12 92 ALA A N 1
ATOM 677 C CA . ALA A 1 92 ? 37.034 0.385 -60.675 1.00 37.12 92 ALA A CA 1
ATOM 678 C C . ALA A 1 92 ? 36.151 0.494 -61.941 1.00 37.12 92 ALA A C 1
ATOM 680 O O . ALA A 1 92 ? 36.218 -0.351 -62.827 1.00 37.12 92 ALA A O 1
ATOM 681 N N . ALA A 1 93 ? 35.484 1.649 -62.100 1.00 35.41 93 ALA A N 1
ATOM 682 C CA . ALA A 1 93 ? 35.541 2.490 -63.310 1.00 35.41 93 ALA A CA 1
ATOM 683 C C . ALA A 1 93 ? 34.782 3.822 -63.095 1.00 35.41 93 ALA A C 1
ATOM 685 O O . ALA A 1 93 ? 33.607 3.785 -62.743 1.00 35.41 93 ALA A O 1
ATOM 686 N N . GLU A 1 94 ? 35.504 4.928 -63.341 1.00 32.84 94 GLU A N 1
ATOM 687 C CA . GLU A 1 94 ? 35.111 6.352 -63.521 1.00 32.84 94 GLU A CA 1
ATOM 688 C C . GLU A 1 94 ? 34.296 7.106 -62.454 1.00 32.84 94 GLU A C 1
ATOM 690 O O . GLU A 1 94 ? 33.098 6.823 -62.239 1.00 32.84 94 GLU A O 1
#

Radius of gyration: 32.35 Å; Cα contacts (8 Å, |Δi|>4): 27; chains: 1; bounding box: 59×34×89 Å

Secondary structure (DSSP, 8-state):
-HHHHHHH-TT----EEEETTEEEEHHHHHHHHTPPPHHHHHHHHHHHHHHHHHHHHHHHHHHHHHHHHHHHHHHHHHHHT-------------

Solvent-accessible surface area (backbone atoms only — not comparable to full-atom values): 5831 Å² total; per-residue (Å²): 103,76,68,56,55,30,68,80,32,83,86,52,75,75,75,53,50,74,58,98,89,40,83,37,50,42,68,56,51,50,56,62,68,70,54,71,57,71,67,56,52,51,48,52,51,53,48,51,57,52,46,56,55,50,52,54,54,46,59,68,50,45,59,60,54,50,50,52,54,51,51,51,53,52,47,51,50,50,62,74,64,49,88,85,76,84,80,80,88,84,82,87,83,137

Mean predicted aligned error: 13.87 Å

pLDDT: mean 80.1, std 15.88, range [32.84, 92.5]

Sequence (94 aa):
GLRDFAKDNPNLIIKGGVLDGKALSADEIKKLADLESREVLLSKLAGAFKGKQTQAAQVFQALPSKFVRTAEALRAKKEEQGGAGTPAPAEAAE